Protein AF-W4V879-F1 (afdb_monomer)

Radius of gyration: 14.09 Å; Cα contacts (8 Å, |Δi|>4): 78; chains: 1; bounding box: 41×32×34 Å

Solvent-accessible surface area (backbone atoms only — not comparable to full-atom values): 5850 Å² total; per-residue (Å²): 111,70,68,58,50,53,56,42,40,76,73,73,44,90,75,75,56,61,90,78,49,74,52,63,48,68,60,47,79,45,72,70,96,71,84,72,67,87,61,62,54,80,46,32,43,69,78,86,56,92,88,60,95,78,72,75,70,65,43,78,42,74,48,66,98,53,54,73,67,57,53,49,50,29,68,76,70,71,44,76,78,72,95,62,84,90,123

Foldseek 3Di:
DVVLQVLVVVVPDDRDDLQPDQAADQEDEDEDDDDDCVSHDPRNFDDDDPPDPDDDTYQYHHCYPHDSVQVVVCSVVVDHDDPDDPD

pLDDT: mean 82.42, std 13.35, range [50.12, 98.06]

Structure (mmCIF, N/CA/C/O backbone):
data_AF-W4V879-F1
#
_entry.id   AF-W4V879-F1
#
loop_
_atom_site.group_PDB
_atom_site.id
_atom_site.type_symbol
_atom_site.label_atom_id
_atom_site.label_alt_id
_atom_site.label_comp_id
_atom_site.label_asym_id
_atom_site.label_entity_id
_atom_site.label_seq_id
_atom_site.pdbx_PDB_ins_code
_atom_site.Cartn_x
_atom_site.Cartn_y
_atom_site.Cartn_z
_atom_site.occupancy
_atom_site.B_iso_or_equiv
_atom_site.auth_seq_id
_atom_site.auth_comp_id
_atom_site.auth_asym_id
_atom_site.auth_atom_id
_atom_site.pdbx_PDB_model_num
ATOM 1 N N . MET A 1 1 ? 6.074 8.785 6.313 1.00 83.94 1 MET A N 1
ATOM 2 C CA . MET A 1 1 ? 6.069 7.471 5.627 1.00 83.94 1 MET A CA 1
ATOM 3 C C . MET A 1 1 ? 6.979 6.420 6.265 1.00 83.94 1 MET A C 1
ATOM 5 O O . MET A 1 1 ? 6.573 5.267 6.301 1.00 83.94 1 MET A O 1
ATOM 9 N N . ASP A 1 2 ? 8.146 6.758 6.824 1.00 91.12 2 ASP A N 1
ATOM 10 C CA . ASP A 1 2 ? 9.077 5.736 7.356 1.00 91.12 2 ASP A CA 1
ATOM 11 C C . ASP A 1 2 ? 8.506 4.871 8.488 1.00 91.12 2 ASP A C 1
ATOM 13 O O . ASP A 1 2 ? 8.721 3.662 8.509 1.00 91.12 2 ASP A O 1
ATOM 17 N N . ASN A 1 3 ? 7.716 5.461 9.390 1.00 94.00 3 ASN A N 1
ATOM 18 C CA . ASN A 1 3 ? 7.039 4.706 10.447 1.00 94.00 3 ASN A CA 1
ATOM 19 C C . ASN A 1 3 ? 6.070 3.654 9.870 1.00 94.00 3 ASN A C 1
ATOM 21 O O . ASN A 1 3 ? 6.108 2.497 10.273 1.00 94.00 3 ASN A O 1
ATOM 25 N N . LEU A 1 4 ? 5.278 4.026 8.860 1.00 94.44 4 LEU A N 1
ATOM 26 C CA . LEU A 1 4 ? 4.357 3.116 8.176 1.00 94.44 4 LEU A CA 1
ATOM 27 C C . LEU A 1 4 ? 5.104 1.960 7.493 1.00 94.44 4 LEU A C 1
ATOM 29 O O . LEU A 1 4 ? 4.692 0.810 7.624 1.00 94.44 4 LEU A O 1
ATOM 33 N N . LYS A 1 5 ? 6.233 2.246 6.826 1.00 94.69 5 LYS A N 1
ATOM 34 C CA . LYS A 1 5 ? 7.094 1.211 6.226 1.00 94.69 5 LYS A CA 1
ATOM 35 C C . LYS A 1 5 ? 7.554 0.196 7.280 1.00 94.69 5 LYS A C 1
ATOM 37 O O . LYS A 1 5 ? 7.446 -1.008 7.065 1.00 94.69 5 LYS A O 1
ATOM 42 N N . GLN A 1 6 ? 8.028 0.677 8.431 1.00 96.75 6 GLN A N 1
ATOM 43 C CA . GLN A 1 6 ? 8.482 -0.184 9.528 1.00 96.75 6 GLN A CA 1
ATOM 44 C C . GLN A 1 6 ? 7.346 -1.024 10.116 1.00 96.75 6 GLN A C 1
ATOM 46 O O . GLN A 1 6 ? 7.532 -2.211 10.371 1.00 96.75 6 GLN A O 1
ATOM 51 N N . GLU A 1 7 ? 6.173 -0.433 10.328 1.00 97.50 7 GLU A N 1
ATOM 52 C CA . GLU A 1 7 ? 5.023 -1.144 10.887 1.00 97.50 7 GLU A CA 1
ATOM 53 C C . GLU A 1 7 ? 4.480 -2.220 9.939 1.00 97.50 7 GLU A C 1
ATOM 55 O O . GLU A 1 7 ? 4.168 -3.323 10.386 1.00 97.50 7 GLU A O 1
ATOM 60 N N . LEU A 1 8 ? 4.430 -1.952 8.632 1.00 96.88 8 LEU A N 1
ATOM 61 C CA . LEU A 1 8 ? 4.055 -2.958 7.635 1.00 96.88 8 LEU A CA 1
ATOM 62 C C . LEU A 1 8 ? 5.091 -4.090 7.563 1.00 96.88 8 LEU A C 1
ATOM 64 O O . LEU A 1 8 ? 4.718 -5.263 7.567 1.00 96.88 8 LEU A O 1
ATOM 68 N N . ALA A 1 9 ? 6.387 -3.769 7.602 1.00 97.00 9 ALA A N 1
ATOM 69 C CA . ALA A 1 9 ? 7.439 -4.786 7.638 1.00 97.00 9 ALA A CA 1
ATOM 70 C C . ALA A 1 9 ? 7.318 -5.704 8.871 1.00 97.00 9 ALA A C 1
ATOM 72 O O . ALA A 1 9 ? 7.391 -6.926 8.748 1.00 97.00 9 ALA A O 1
ATOM 73 N N . LYS A 1 10 ? 7.035 -5.143 10.057 1.00 98.06 10 LYS A N 1
ATOM 74 C CA . LYS A 1 10 ? 6.789 -5.923 11.290 1.00 98.06 10 LYS A CA 1
ATOM 75 C C . LYS A 1 10 ? 5.572 -6.851 11.193 1.00 98.06 10 LYS A C 1
ATOM 77 O O . LYS A 1 10 ? 5.518 -7.849 11.905 1.00 98.06 10 LYS A O 1
ATOM 82 N N . ARG A 1 11 ? 4.604 -6.532 10.330 1.00 97.00 11 ARG A N 1
ATOM 83 C CA . ARG A 1 11 ? 3.369 -7.306 10.095 1.00 97.00 11 ARG A CA 1
ATOM 84 C C . ARG A 1 11 ? 3.509 -8.347 8.976 1.00 97.00 11 ARG A C 1
ATOM 86 O O . ARG A 1 11 ? 2.536 -9.026 8.641 1.00 97.00 11 ARG A O 1
ATOM 93 N N . GLY A 1 12 ? 4.717 -8.502 8.429 1.00 96.75 12 GLY A N 1
ATOM 94 C CA . GLY A 1 12 ? 5.054 -9.532 7.446 1.00 96.75 12 GLY A CA 1
ATOM 95 C C . GLY A 1 12 ? 4.894 -9.106 5.988 1.00 96.75 12 GLY A C 1
ATOM 96 O O . GLY A 1 12 ? 4.925 -9.969 5.115 1.00 96.75 12 GLY A O 1
ATOM 97 N N . PHE A 1 13 ? 4.721 -7.812 5.708 1.00 96.62 13 PHE A N 1
ATOM 98 C CA . PHE A 1 13 ? 4.755 -7.299 4.339 1.00 96.62 13 PHE A CA 1
ATOM 99 C C . PHE A 1 13 ? 6.198 -7.070 3.882 1.00 96.62 13 PHE A C 1
ATOM 101 O O . PHE A 1 13 ? 7.015 -6.524 4.626 1.00 96.62 13 PHE A O 1
ATOM 108 N N . GLU A 1 14 ? 6.500 -7.417 2.633 1.00 96.06 14 GLU A N 1
ATOM 109 C CA . GLU A 1 14 ? 7.714 -6.945 1.972 1.00 96.06 14 GLU A CA 1
ATOM 110 C C . GLU A 1 14 ? 7.481 -5.507 1.493 1.00 96.06 14 GLU A C 1
ATOM 112 O O . GLU A 1 14 ? 6.644 -5.250 0.628 1.00 96.06 14 GLU A O 1
ATOM 117 N N . VAL A 1 15 ? 8.185 -4.548 2.098 1.00 95.06 15 VAL A N 1
ATOM 118 C CA . VAL A 1 15 ? 8.045 -3.125 1.773 1.00 95.06 15 VAL A CA 1
ATOM 119 C C . VAL A 1 15 ? 9.234 -2.690 0.934 1.00 95.06 15 VAL A C 1
ATOM 121 O O . VAL A 1 15 ? 10.371 -2.699 1.403 1.00 95.06 15 VAL A O 1
ATOM 124 N N . VAL A 1 16 ? 8.956 -2.279 -0.299 1.00 92.56 16 VAL A N 1
ATOM 125 C CA . VAL A 1 16 ? 9.967 -1.907 -1.291 1.00 92.56 16 VAL A CA 1
ATOM 126 C C . VAL A 1 16 ? 9.823 -0.445 -1.687 1.00 92.56 16 VAL A C 1
ATOM 128 O O . VAL A 1 16 ? 8.735 0.131 -1.611 1.00 92.56 16 VAL A O 1
ATOM 131 N N . ASP A 1 17 ? 10.928 0.170 -2.098 1.00 88.56 17 ASP A N 1
ATOM 132 C CA . ASP A 1 17 ? 10.895 1.514 -2.660 1.00 88.56 17 ASP A CA 1
ATOM 133 C C . ASP A 1 17 ? 10.604 1.444 -4.160 1.00 88.56 17 ASP A C 1
ATOM 135 O O . ASP A 1 17 ? 11.392 0.883 -4.925 1.00 88.56 17 ASP A O 1
ATOM 139 N N . LEU A 1 18 ? 9.469 2.012 -4.572 1.00 83.44 18 LEU A N 1
ATOM 140 C CA . LEU A 1 18 ? 8.979 1.952 -5.946 1.00 83.44 18 LEU A CA 1
ATOM 141 C C . LEU A 1 18 ? 9.960 2.569 -6.955 1.00 83.44 18 LEU A C 1
ATOM 143 O O . LEU A 1 18 ? 10.015 2.111 -8.091 1.00 83.44 18 LEU A O 1
ATOM 147 N N . GLU A 1 19 ? 10.766 3.556 -6.553 1.00 81.06 19 GLU A N 1
ATOM 148 C CA . GLU A 1 19 ? 11.738 4.192 -7.455 1.00 81.06 19 GLU A CA 1
ATOM 149 C C . GLU A 1 19 ? 12.896 3.258 -7.830 1.00 81.06 19 GLU A C 1
ATOM 151 O O . GLU A 1 19 ? 13.522 3.419 -8.877 1.00 81.06 19 GLU A O 1
ATOM 156 N N . THR A 1 20 ? 13.183 2.269 -6.981 1.00 84.56 20 THR A N 1
ATOM 157 C CA . THR A 1 20 ? 14.332 1.362 -7.145 1.00 84.56 20 THR A CA 1
ATOM 158 C C . THR A 1 20 ? 13.924 -0.080 -7.426 1.00 84.56 20 THR A C 1
ATOM 160 O O . THR A 1 20 ? 14.723 -0.869 -7.934 1.00 84.56 20 THR A O 1
ATOM 163 N N . TYR A 1 21 ? 12.680 -0.441 -7.119 1.00 87.50 21 TYR A N 1
ATOM 164 C CA . TYR A 1 21 ? 12.184 -1.799 -7.241 1.00 87.50 21 TYR A CA 1
ATOM 165 C C . TYR A 1 21 ? 11.567 -2.048 -8.616 1.00 87.50 21 TYR A C 1
ATOM 167 O O . TYR A 1 21 ? 10.606 -1.396 -9.015 1.00 87.50 21 TYR A O 1
ATOM 175 N N . ASN A 1 22 ? 12.093 -3.037 -9.339 1.00 84.19 22 ASN A N 1
ATOM 176 C CA . ASN A 1 22 ? 11.747 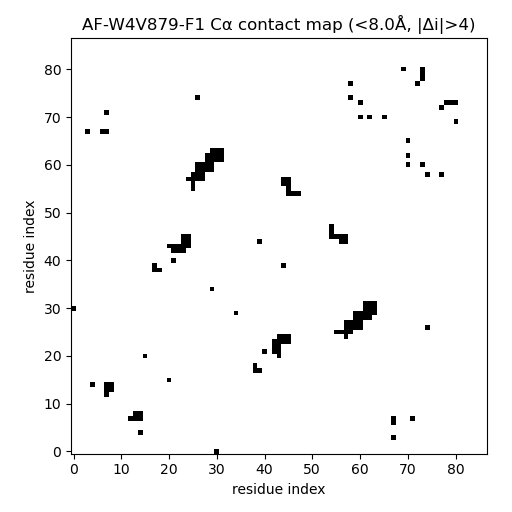-3.295 -10.740 1.00 84.19 22 ASN A CA 1
ATOM 177 C C . ASN A 1 22 ? 11.046 -4.649 -10.957 1.00 84.19 22 ASN A C 1
ATOM 179 O O . ASN A 1 22 ? 11.122 -5.221 -12.044 1.00 84.19 22 ASN A O 1
ATOM 183 N N . TYR A 1 23 ? 10.398 -5.177 -9.918 1.00 85.69 23 TYR A N 1
ATOM 184 C CA . TYR A 1 23 ? 9.615 -6.413 -9.977 1.00 85.69 23 TYR A CA 1
ATOM 185 C C . TYR A 1 23 ? 8.130 -6.135 -9.695 1.00 85.69 23 TYR A C 1
ATOM 187 O O . TYR A 1 23 ? 7.798 -5.048 -9.198 1.00 85.69 23 TYR A O 1
ATOM 195 N N . PRO A 1 24 ? 7.232 -7.089 -10.016 1.00 88.00 24 PRO A N 1
ATOM 196 C CA . PRO A 1 24 ? 5.808 -6.952 -9.745 1.00 88.00 24 PRO A CA 1
ATOM 197 C C . PRO A 1 24 ? 5.525 -6.729 -8.261 1.00 88.00 24 PRO A C 1
A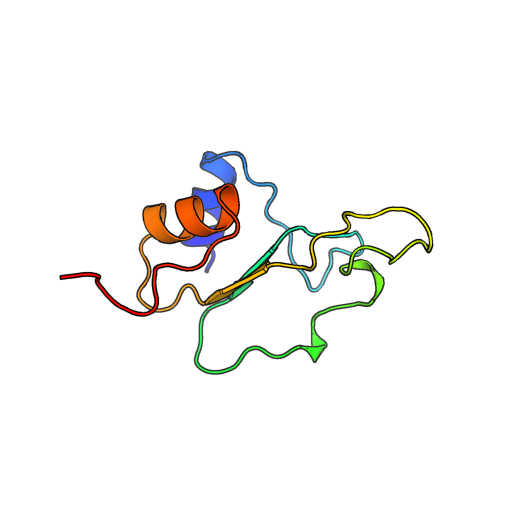TOM 199 O O . PRO A 1 24 ? 6.185 -7.312 -7.405 1.00 88.00 24 PRO A O 1
ATOM 202 N N . ILE A 1 25 ? 4.518 -5.909 -7.976 1.00 89.88 25 ILE A N 1
ATOM 203 C CA . ILE A 1 25 ? 4.052 -5.628 -6.616 1.00 89.88 25 ILE A CA 1
ATOM 204 C C . ILE A 1 25 ? 2.560 -5.919 -6.497 1.00 89.88 25 ILE A C 1
ATOM 206 O O . ILE A 1 25 ? 1.813 -5.847 -7.473 1.00 89.88 25 ILE A O 1
ATOM 210 N N . ASP A 1 26 ? 2.115 -6.202 -5.278 1.00 89.62 26 ASP A N 1
ATOM 211 C CA . ASP A 1 26 ? 0.700 -6.426 -4.991 1.00 89.62 26 ASP A CA 1
ATOM 212 C C . ASP A 1 26 ? -0.073 -5.130 -4.777 1.00 89.62 26 ASP A C 1
ATOM 214 O O . ASP A 1 26 ? -1.231 -5.013 -5.189 1.00 89.62 26 ASP A O 1
ATOM 218 N N . ALA A 1 27 ? 0.558 -4.161 -4.116 1.00 92.38 27 ALA A N 1
ATOM 219 C CA . ALA A 1 27 ? -0.085 -2.932 -3.699 1.00 92.38 27 ALA A CA 1
ATOM 220 C C . ALA A 1 27 ? 0.892 -1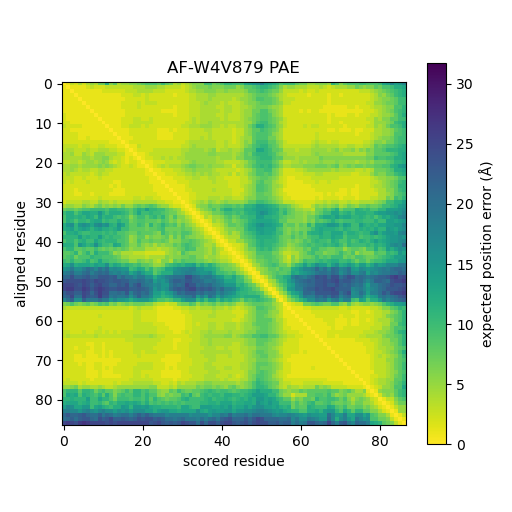.756 -3.636 1.00 92.38 27 ALA A C 1
ATOM 222 O O . ALA A 1 27 ? 2.093 -1.927 -3.438 1.00 92.38 27 ALA A O 1
ATOM 223 N N . ILE A 1 28 ? 0.342 -0.552 -3.756 1.00 92.19 28 ILE A N 1
ATOM 224 C CA . ILE A 1 28 ? 1.028 0.713 -3.524 1.00 92.19 28 ILE A CA 1
ATOM 225 C C . ILE A 1 28 ? 0.292 1.433 -2.409 1.00 92.19 28 ILE A C 1
ATOM 227 O O . ILE A 1 28 ? -0.906 1.691 -2.517 1.00 92.19 28 ILE A O 1
ATOM 231 N N . VAL A 1 29 ? 1.023 1.793 -1.360 1.00 93.12 29 VAL A N 1
ATOM 232 C CA . VAL A 1 29 ? 0.518 2.654 -0.295 1.00 93.12 29 VAL A CA 1
ATOM 233 C C . VAL A 1 29 ? 1.160 4.025 -0.456 1.00 93.12 29 VAL A C 1
ATOM 235 O O . VAL A 1 29 ? 2.384 4.134 -0.495 1.00 93.12 29 VAL A O 1
ATOM 238 N N . TYR A 1 30 ? 0.342 5.065 -0.572 1.00 91.31 30 TYR A N 1
ATOM 239 C CA . TYR A 1 30 ? 0.798 6.443 -0.735 1.00 91.31 30 TYR A CA 1
ATOM 240 C C . TYR A 1 30 ? 0.095 7.367 0.258 1.00 91.31 30 TYR A C 1
ATOM 242 O O . TYR A 1 30 ? -0.956 7.029 0.790 1.00 91.31 30 TYR A O 1
ATOM 250 N N . GLU A 1 31 ? 0.654 8.549 0.494 1.00 88.62 31 GLU A N 1
ATOM 251 C CA . GLU A 1 31 ? 0.033 9.593 1.309 1.00 88.62 31 GLU A CA 1
ATOM 252 C C . GLU A 1 31 ? -0.005 10.896 0.511 1.00 88.62 31 GLU A C 1
ATOM 254 O O . GLU A 1 31 ? 0.989 11.285 -0.100 1.00 88.62 31 GLU A O 1
ATOM 259 N N . GLY A 1 32 ? -1.160 11.563 0.501 1.00 84.00 32 GLY A N 1
ATOM 260 C CA . GLY A 1 32 ? -1.338 12.861 -0.146 1.00 84.00 32 GLY A CA 1
ATOM 261 C C . GLY A 1 32 ? -2.619 12.969 -0.970 1.00 84.00 32 GLY A C 1
ATOM 262 O O . GLY A 1 32 ? -3.433 12.047 -1.043 1.00 84.00 32 GLY A O 1
ATOM 263 N N . ASN A 1 33 ? -2.788 14.132 -1.600 1.00 78.31 33 ASN A N 1
ATOM 264 C CA . ASN A 1 33 ? -4.007 14.487 -2.334 1.00 78.31 33 ASN A CA 1
ATOM 265 C C . ASN A 1 33 ? -4.042 13.940 -3.767 1.00 78.31 33 ASN A C 1
ATOM 267 O O . ASN A 1 33 ? -5.110 13.849 -4.365 1.00 78.31 33 ASN A O 1
ATOM 271 N N . SER A 1 34 ? -2.890 13.584 -4.332 1.00 72.88 34 SER A N 1
ATOM 272 C CA . SER A 1 34 ? -2.791 13.019 -5.674 1.00 72.88 34 SER A CA 1
ATOM 273 C C . SER A 1 34 ? -1.747 11.912 -5.712 1.00 72.88 34 SER A C 1
ATOM 275 O O . SER A 1 34 ? -0.684 12.007 -5.100 1.00 72.88 34 SER A O 1
ATOM 277 N N . PHE A 1 35 ? -2.067 10.844 -6.438 1.00 74.75 35 PHE A N 1
ATOM 278 C CA . PHE A 1 35 ? -1.141 9.756 -6.700 1.00 74.75 35 PHE A CA 1
ATOM 279 C C . PHE A 1 35 ? -0.504 9.955 -8.079 1.00 74.75 35 PHE A C 1
ATOM 281 O O . PHE A 1 35 ? -1.198 9.952 -9.097 1.00 74.75 35 PHE A O 1
ATOM 288 N N . GLN A 1 36 ? 0.815 10.157 -8.123 1.00 71.38 36 GLN A N 1
ATOM 289 C CA . GLN A 1 36 ? 1.542 10.323 -9.382 1.00 71.38 36 GLN A CA 1
ATOM 290 C C . GLN A 1 36 ? 1.907 8.958 -9.975 1.00 71.38 36 GLN A C 1
ATOM 292 O O . GLN A 1 36 ? 2.900 8.344 -9.586 1.00 71.38 36 GLN A O 1
ATOM 297 N N . ILE A 1 37 ? 1.122 8.523 -10.964 1.00 68.62 37 ILE A N 1
ATOM 298 C CA . ILE A 1 37 ? 1.289 7.248 -11.687 1.00 68.62 37 ILE A CA 1
ATOM 299 C C . ILE A 1 37 ? 2.655 7.142 -12.387 1.00 68.62 37 ILE A C 1
ATOM 301 O O . ILE A 1 37 ? 3.121 6.036 -12.638 1.00 68.62 37 ILE A O 1
ATOM 305 N N . SER A 1 38 ? 3.326 8.264 -12.667 1.00 67.00 38 SER A N 1
ATOM 306 C CA . SER A 1 38 ? 4.638 8.302 -13.331 1.00 67.00 38 SER A CA 1
ATOM 307 C C . SER A 1 38 ? 5.734 7.508 -12.616 1.00 67.00 38 SER A C 1
ATOM 309 O O . SER A 1 38 ? 6.698 7.118 -13.264 1.00 67.00 38 SER A O 1
ATOM 311 N N . HIS A 1 39 ? 5.588 7.247 -11.314 1.00 66.25 39 HIS A N 1
ATOM 312 C CA . HIS A 1 39 ? 6.536 6.439 -10.541 1.00 66.25 39 HIS A CA 1
ATOM 313 C C . HIS A 1 39 ? 6.331 4.928 -10.725 1.00 66.25 39 HIS A C 1
ATOM 315 O O . HIS A 1 39 ? 7.175 4.144 -10.314 1.00 66.25 39 HIS A O 1
ATOM 321 N N . ILE A 1 40 ? 5.225 4.496 -11.338 1.00 71.50 40 ILE A N 1
ATOM 322 C CA . ILE A 1 40 ? 4.959 3.082 -11.594 1.00 71.50 40 ILE A CA 1
ATOM 323 C C . ILE A 1 40 ? 5.602 2.682 -12.922 1.00 71.50 40 ILE A C 1
ATOM 325 O O . ILE A 1 40 ? 5.164 3.104 -13.995 1.00 71.50 40 ILE A O 1
ATOM 329 N N . SER A 1 41 ? 6.594 1.794 -12.868 1.00 74.25 41 SER A N 1
ATOM 330 C CA . SER A 1 41 ? 7.146 1.180 -14.075 1.00 74.25 41 SER A CA 1
ATOM 331 C C . SER A 1 41 ? 6.247 0.047 -14.590 1.00 74.25 41 SER A C 1
ATOM 333 O O . SER A 1 41 ? 5.517 -0.599 -13.833 1.00 74.25 41 SER A O 1
ATOM 335 N N . ARG A 1 42 ? 6.347 -0.277 -15.889 1.00 70.81 42 ARG A N 1
ATOM 336 C CA . ARG A 1 42 ? 5.670 -1.451 -16.479 1.00 70.81 42 ARG A CA 1
ATOM 337 C C . ARG A 1 42 ? 5.992 -2.759 -15.753 1.00 70.81 42 ARG A C 1
ATOM 339 O O . ARG A 1 42 ? 5.170 -3.666 -15.778 1.00 70.81 42 ARG A O 1
ATOM 346 N N . ASN A 1 43 ? 7.164 -2.852 -15.130 1.00 77.00 43 ASN A N 1
ATOM 347 C CA . ASN A 1 43 ? 7.620 -4.067 -14.463 1.00 77.00 43 ASN A CA 1
ATOM 348 C C . ASN A 1 43 ? 7.001 -4.241 -13.070 1.00 77.00 43 ASN A C 1
ATOM 350 O O . ASN A 1 43 ? 6.992 -5.352 -12.554 1.00 77.00 43 ASN A O 1
ATOM 354 N N . ASN A 1 44 ? 6.439 -3.175 -12.487 1.00 77.44 44 ASN A N 1
ATOM 355 C CA . ASN A 1 44 ? 5.694 -3.245 -11.227 1.00 77.44 44 ASN A CA 1
ATOM 356 C C . ASN A 1 44 ? 4.259 -3.751 -11.414 1.00 77.44 44 ASN A C 1
ATOM 358 O O . ASN A 1 44 ? 3.611 -4.149 -10.450 1.00 77.44 44 ASN A O 1
ATOM 362 N N . MET A 1 45 ? 3.765 -3.757 -12.652 1.00 79.12 45 MET A N 1
ATOM 363 C CA . MET A 1 45 ? 2.448 -4.278 -12.986 1.00 79.12 45 MET A CA 1
ATOM 364 C C . MET A 1 45 ? 2.544 -5.773 -13.317 1.00 79.12 45 MET A C 1
ATOM 366 O O . MET A 1 45 ? 3.389 -6.163 -14.128 1.00 79.12 45 MET A O 1
ATOM 370 N N . PRO A 1 46 ? 1.669 -6.625 -12.755 1.00 72.50 46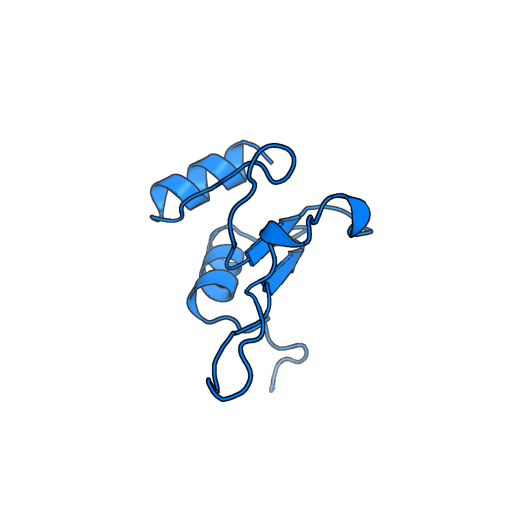 PRO A N 1
ATOM 371 C CA . PRO A 1 46 ? 1.579 -8.020 -13.166 1.00 72.50 46 PRO A CA 1
ATOM 372 C C . PRO A 1 46 ? 1.309 -8.108 -14.674 1.00 72.50 46 PRO A C 1
ATOM 374 O O . PRO A 1 46 ? 0.387 -7.469 -15.189 1.00 72.50 46 PRO A O 1
ATOM 377 N N . GLN A 1 47 ? 2.101 -8.893 -15.409 1.00 67.44 47 GLN A N 1
ATOM 378 C CA . GLN A 1 47 ? 1.889 -9.056 -16.848 1.00 67.44 47 GLN A CA 1
ATOM 379 C C . GLN A 1 47 ? 0.580 -9.804 -17.104 1.00 67.44 47 GLN A C 1
ATOM 381 O O . GLN A 1 47 ? 0.404 -10.920 -16.630 1.00 67.44 47 GLN A O 1
ATOM 386 N N . MET A 1 48 ? -0.341 -9.231 -17.881 1.00 60.81 48 MET A N 1
ATOM 387 C CA . MET A 1 48 ? -1.530 -9.961 -18.328 1.00 60.81 48 MET A CA 1
ATOM 388 C C . MET A 1 48 ? -1.124 -11.035 -19.345 1.00 60.81 48 MET A C 1
ATOM 390 O O . MET A 1 48 ? -0.919 -10.742 -20.522 1.00 60.81 48 MET A O 1
ATOM 394 N N . THR A 1 49 ? -1.013 -12.286 -18.907 1.00 60.34 49 THR A N 1
ATOM 395 C CA . THR A 1 49 ? -0.855 -13.438 -19.799 1.00 60.34 49 THR A CA 1
ATOM 396 C C . THR A 1 49 ? -2.239 -13.885 -20.277 1.00 60.34 49 THR A C 1
ATOM 398 O O . THR A 1 49 ? -3.124 -14.226 -19.489 1.00 60.34 49 THR A O 1
ATOM 401 N N . SER A 1 50 ? -2.468 -13.846 -21.594 1.00 52.94 50 SER A N 1
ATOM 402 C CA . SER A 1 50 ? -3.730 -14.309 -22.187 1.00 52.94 50 SER A CA 1
ATOM 403 C C . SER A 1 50 ? -3.949 -15.786 -21.835 1.00 52.94 50 SER A C 1
ATOM 405 O O . SER A 1 50 ? -3.113 -16.625 -22.158 1.00 52.94 50 SER A O 1
ATOM 407 N N . GLY A 1 51 ? -5.048 -16.100 -21.143 1.00 59.69 51 GLY A N 1
ATOM 408 C CA . GLY A 1 51 ? -5.411 -17.468 -20.746 1.00 59.69 51 GLY A CA 1
ATOM 409 C C . GLY A 1 51 ? -5.319 -17.772 -19.246 1.00 59.69 51 GLY A C 1
ATOM 410 O O . GLY A 1 51 ? -5.945 -18.732 -18.800 1.00 59.69 51 GLY A O 1
ATOM 411 N N . GLN A 1 52 ? -4.643 -16.944 -18.441 1.00 57.16 52 GLN A N 1
ATOM 412 C CA . GLN A 1 52 ? -4.653 -17.070 -16.978 1.00 57.16 52 GLN A CA 1
ATOM 413 C C . GLN A 1 52 ? -5.633 -16.062 -16.368 1.00 57.16 52 GLN A C 1
ATOM 415 O O . GLN A 1 52 ? -5.339 -14.880 -16.1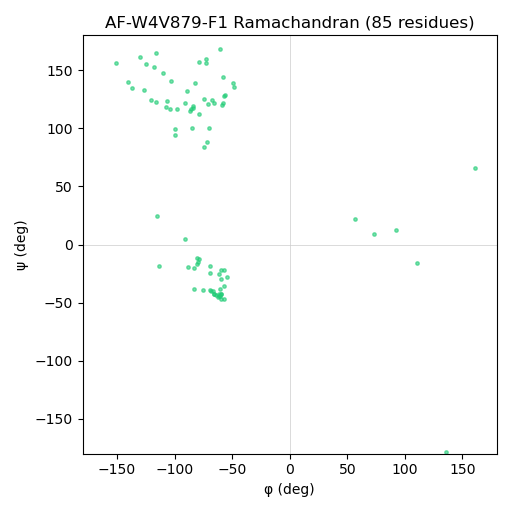99 1.00 57.16 52 GLN A O 1
ATOM 420 N N . ARG A 1 53 ? -6.841 -16.527 -16.030 1.00 51.56 53 ARG A N 1
ATOM 421 C CA . ARG A 1 53 ? -7.773 -15.753 -15.199 1.00 51.56 53 ARG A CA 1
ATOM 422 C C . ARG A 1 53 ? -7.259 -15.729 -13.756 1.00 51.56 53 ARG A C 1
ATOM 424 O O . ARG A 1 53 ? -7.623 -16.622 -13.004 1.00 51.56 53 ARG A O 1
ATOM 431 N N . ALA A 1 54 ? -6.415 -14.751 -13.414 1.00 52.50 54 ALA A N 1
ATOM 432 C CA . ALA A 1 54 ? -6.296 -14.103 -12.092 1.00 52.50 54 ALA A CA 1
ATOM 433 C C . ALA A 1 54 ? -4.939 -13.386 -11.939 1.00 52.50 54 ALA A C 1
ATOM 435 O O . ALA A 1 54 ? -4.132 -13.761 -11.099 1.00 52.50 54 ALA A O 1
ATOM 436 N N . ASN A 1 55 ? -4.688 -12.329 -12.713 1.00 56.06 55 ASN A N 1
ATOM 437 C CA . ASN A 1 55 ? -3.702 -11.333 -12.293 1.00 56.06 55 ASN A CA 1
ATOM 438 C C . ASN A 1 55 ? -4.482 -10.163 -11.705 1.00 56.06 55 ASN A C 1
ATOM 440 O O . ASN A 1 55 ? -4.999 -9.317 -12.434 1.00 56.06 55 ASN A O 1
ATOM 444 N N . TYR A 1 56 ? -4.658 -10.185 -10.381 1.00 63.84 56 TYR A N 1
ATOM 445 C CA . TYR A 1 56 ? -5.199 -9.045 -9.650 1.00 63.84 56 TYR A CA 1
ATOM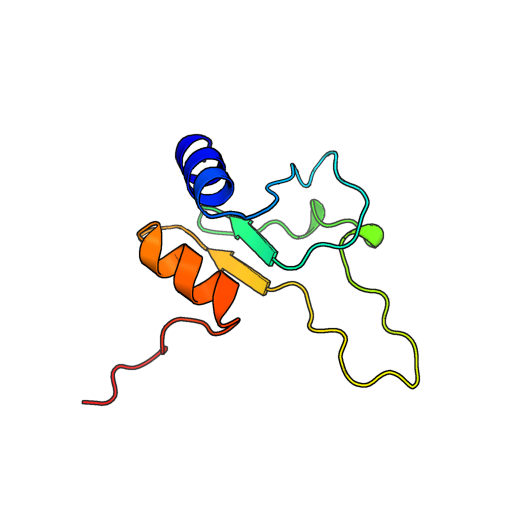 446 C C . TYR A 1 56 ? -4.297 -7.842 -9.940 1.00 63.84 56 TYR A C 1
ATOM 448 O O . TYR A 1 56 ? -3.078 -7.945 -9.826 1.00 63.84 56 TYR A O 1
ATOM 456 N N . GLY A 1 57 ? -4.880 -6.722 -10.373 1.00 78.69 57 GLY A N 1
ATOM 457 C CA . GLY A 1 57 ? -4.124 -5.487 -10.574 1.00 78.69 57 GLY A CA 1
ATOM 458 C C . GLY A 1 57 ? -3.481 -5.001 -9.272 1.00 78.69 57 GLY A C 1
ATOM 459 O O . GLY A 1 57 ? -3.807 -5.474 -8.179 1.00 78.69 57 GLY A O 1
ATOM 460 N N . VAL A 1 58 ? -2.583 -4.025 -9.384 1.00 86.50 58 VAL A N 1
ATOM 461 C CA . VAL A 1 58 ? -1.953 -3.403 -8.214 1.00 86.50 58 VAL A CA 1
ATOM 462 C C . VAL A 1 58 ? -3.013 -2.643 -7.414 1.00 86.50 58 VAL A C 1
ATOM 464 O O . VAL A 1 58 ? -3.674 -1.750 -7.946 1.00 86.50 58 VAL A O 1
ATOM 467 N N . LEU A 1 59 ? -3.187 -2.997 -6.139 1.00 90.12 59 LEU A N 1
ATOM 468 C CA . LEU A 1 59 ? -4.091 -2.290 -5.230 1.00 90.12 59 LEU A CA 1
ATOM 469 C C . LEU A 1 59 ? -3.464 -0.952 -4.829 1.00 90.12 59 LEU A C 1
ATOM 471 O O . LEU A 1 59 ? -2.355 -0.928 -4.310 1.00 90.12 59 LEU A O 1
ATOM 475 N N . ILE A 1 60 ? -4.162 0.165 -5.020 1.00 90.38 60 ILE A N 1
ATOM 476 C CA . ILE A 1 60 ? -3.638 1.490 -4.659 1.00 90.38 60 ILE A CA 1
ATOM 477 C C . ILE A 1 60 ? -4.367 1.997 -3.411 1.00 90.38 60 ILE A C 1
ATOM 479 O O . ILE A 1 60 ? -5.579 2.203 -3.438 1.00 90.38 60 ILE A O 1
ATOM 483 N N . VAL A 1 61 ? -3.638 2.215 -2.319 1.00 91.94 61 VAL A N 1
ATOM 484 C CA . VAL A 1 61 ? -4.170 2.625 -1.013 1.00 91.94 61 VAL A CA 1
ATOM 485 C C . VAL A 1 61 ? -3.648 4.011 -0.649 1.00 91.94 61 VAL A C 1
ATOM 487 O O . VAL A 1 61 ? -2.442 4.213 -0.534 1.00 91.94 61 VAL A O 1
ATOM 490 N N . ASN A 1 62 ? -4.557 4.959 -0.410 1.00 92.12 62 ASN A N 1
ATOM 491 C CA . ASN A 1 62 ? -4.207 6.223 0.235 1.00 92.12 62 ASN A CA 1
ATOM 492 C C . ASN A 1 62 ? -4.208 6.034 1.759 1.00 92.12 62 ASN A C 1
ATOM 494 O O . ASN A 1 62 ? -5.248 5.723 2.340 1.00 92.12 62 ASN A O 1
ATOM 498 N N . ALA A 1 63 ? -3.056 6.224 2.393 1.00 93.69 63 ALA A N 1
ATOM 499 C CA . ALA A 1 63 ? -2.863 6.122 3.835 1.00 93.69 63 ALA A CA 1
ATOM 500 C C . ALA A 1 63 ? -3.348 7.361 4.604 1.00 93.69 63 ALA A C 1
ATOM 502 O O . ALA A 1 63 ? -3.448 7.306 5.829 1.00 93.69 63 ALA A O 1
ATOM 503 N N . PHE A 1 64 ? -3.650 8.473 3.923 1.00 92.00 64 PHE A N 1
ATOM 504 C CA . PHE A 1 64 ? -4.055 9.710 4.587 1.00 92.00 64 PHE A CA 1
ATOM 505 C C . PHE A 1 64 ? -5.300 9.492 5.462 1.00 92.00 64 PHE A C 1
ATOM 507 O O . PHE A 1 64 ? -6.352 9.064 4.982 1.00 92.00 64 PHE A O 1
ATOM 514 N N . GLY A 1 65 ? -5.164 9.784 6.758 1.00 91.00 65 GLY A N 1
ATOM 515 C CA . GLY A 1 65 ? -6.229 9.623 7.751 1.00 91.00 65 GLY A CA 1
ATOM 516 C C . GLY A 1 65 ? -6.542 8.177 8.154 1.00 91.00 65 GLY A C 1
ATOM 517 O O . GLY A 1 65 ? -7.529 7.974 8.853 1.00 91.00 65 GLY A O 1
ATOM 518 N N . LYS A 1 66 ? -5.742 7.183 7.736 1.00 92.19 66 LYS A N 1
ATOM 519 C CA . LYS A 1 66 ? -5.938 5.766 8.086 1.00 92.19 66 LYS A CA 1
ATOM 520 C C . LYS A 1 66 ? -4.962 5.305 9.159 1.00 92.19 66 LYS A C 1
ATOM 522 O O . LYS A 1 66 ? -3.780 5.647 9.137 1.00 92.19 66 LYS A O 1
ATOM 527 N N . SER A 1 67 ? -5.443 4.480 10.078 1.00 95.00 67 SER A N 1
ATOM 528 C CA . SER A 1 67 ? -4.599 3.745 11.014 1.00 95.00 67 SER A CA 1
ATOM 529 C C . SER A 1 67 ? -3.848 2.607 10.317 1.00 95.00 67 SER A C 1
ATOM 531 O O . SER A 1 67 ? -4.258 2.094 9.275 1.00 95.00 67 SER A O 1
ATOM 533 N N . ILE A 1 68 ? -2.759 2.149 10.938 1.00 96.06 68 ILE A N 1
ATOM 534 C CA . ILE A 1 68 ? -2.007 0.984 10.456 1.00 96.06 68 ILE A CA 1
ATOM 535 C C . ILE A 1 68 ? -2.879 -0.276 10.334 1.00 96.06 68 ILE A C 1
ATOM 537 O O . ILE A 1 68 ? -2.691 -1.054 9.405 1.00 96.06 68 ILE A O 1
ATOM 541 N N . ASN A 1 69 ? -3.844 -0.465 11.239 1.00 95.62 69 ASN A N 1
ATOM 542 C CA . ASN A 1 69 ? -4.726 -1.631 11.220 1.00 95.62 69 ASN A CA 1
ATOM 543 C C . ASN A 1 69 ? -5.694 -1.584 10.029 1.00 95.62 69 ASN A C 1
ATOM 545 O O . ASN A 1 69 ? -5.912 -2.608 9.394 1.00 95.62 69 ASN A O 1
ATOM 549 N N . GLU A 1 70 ? -6.222 -0.406 9.685 1.00 94.25 70 GLU A N 1
ATOM 550 C CA . GLU A 1 70 ? -7.055 -0.235 8.486 1.00 94.25 70 GLU A CA 1
ATOM 551 C C . GLU A 1 70 ? -6.248 -0.476 7.208 1.00 94.25 70 GLU A C 1
ATOM 553 O O . GLU A 1 70 ? -6.716 -1.157 6.302 1.00 94.25 70 GLU A O 1
ATOM 558 N N . ILE A 1 71 ? -5.016 0.039 7.137 1.00 95.31 71 ILE A N 1
ATOM 559 C CA . ILE A 1 71 ? -4.136 -0.195 5.983 1.00 95.31 71 ILE A CA 1
ATOM 560 C C . ILE A 1 71 ? -3.828 -1.691 5.849 1.00 95.31 71 ILE A C 1
ATOM 562 O O . ILE A 1 71 ? -3.909 -2.232 4.749 1.00 95.31 71 ILE A O 1
ATOM 566 N N . GLU A 1 72 ? -3.506 -2.377 6.947 1.00 95.62 72 GLU A N 1
ATOM 567 C CA . GLU A 1 72 ? -3.276 -3.824 6.938 1.00 95.62 72 GLU A CA 1
ATOM 568 C C . GLU A 1 72 ? -4.506 -4.600 6.453 1.00 95.62 72 GLU A C 1
ATOM 570 O O . GLU A 1 72 ? -4.365 -5.481 5.604 1.00 95.62 72 GLU A O 1
ATOM 575 N N . ASP A 1 73 ? -5.694 -4.272 6.959 1.00 94.19 73 ASP A N 1
ATOM 576 C CA . ASP A 1 73 ? -6.934 -4.940 6.568 1.00 94.19 73 ASP A CA 1
ATOM 577 C C . ASP A 1 73 ? -7.206 -4.775 5.065 1.00 94.19 73 ASP A C 1
ATOM 579 O O . ASP A 1 73 ? -7.449 -5.758 4.360 1.00 94.19 73 ASP A O 1
ATOM 583 N N . MET A 1 74 ? -7.029 -3.560 4.536 1.00 94.00 74 MET A N 1
ATOM 584 C CA . MET A 1 74 ? -7.153 -3.284 3.101 1.00 94.00 74 MET A CA 1
ATOM 585 C C . MET A 1 74 ? -6.155 -4.099 2.266 1.00 94.00 74 MET A C 1
ATOM 587 O O . MET A 1 74 ? -6.515 -4.647 1.223 1.00 94.00 74 MET A O 1
ATOM 591 N N . LEU A 1 75 ? -4.901 -4.208 2.716 1.00 93.94 75 LEU A N 1
ATOM 592 C CA . LEU A 1 75 ? -3.863 -4.963 2.008 1.00 93.94 75 LEU A CA 1
ATOM 593 C C . LEU A 1 75 ? -4.129 -6.476 2.024 1.00 93.94 75 LEU A C 1
ATOM 595 O O . LEU A 1 75 ? -3.916 -7.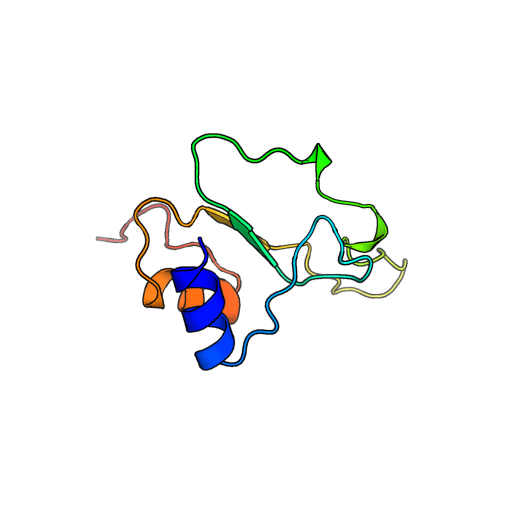140 1.010 1.00 93.94 75 LEU A O 1
ATOM 599 N N . ARG A 1 76 ? -4.603 -7.029 3.148 1.00 91.69 76 ARG A N 1
ATOM 600 C CA . ARG A 1 76 ? -4.862 -8.473 3.292 1.00 91.69 76 ARG A CA 1
ATOM 601 C C . ARG A 1 76 ? -6.130 -8.920 2.578 1.00 91.69 76 ARG A C 1
ATOM 603 O O . ARG A 1 76 ? -6.151 -10.000 1.995 1.00 91.69 76 ARG A O 1
ATOM 610 N N . THR A 1 77 ? -7.182 -8.110 2.634 1.00 89.94 77 THR A N 1
ATOM 611 C CA . THR A 1 77 ? -8.485 -8.453 2.049 1.00 89.94 77 THR A CA 1
ATOM 612 C C . THR A 1 77 ? -8.602 -8.037 0.584 1.00 89.94 77 THR A C 1
ATOM 614 O O . THR A 1 77 ? -9.441 -8.570 -0.138 1.00 89.94 77 THR A O 1
ATOM 617 N N . ARG A 1 78 ? -7.751 -7.105 0.134 1.00 85.75 78 ARG A N 1
ATOM 618 C CA . ARG A 1 78 ? -7.825 -6.432 -1.172 1.00 85.75 78 ARG A CA 1
ATOM 619 C C . ARG A 1 78 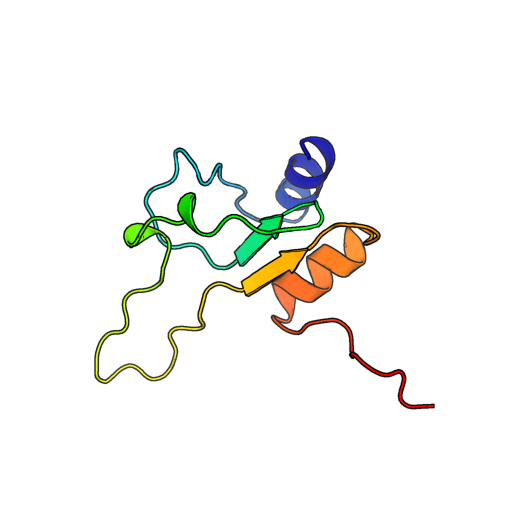? -9.152 -5.707 -1.426 1.00 85.75 78 ARG A C 1
ATOM 621 O O . ARG A 1 78 ? -9.477 -5.426 -2.580 1.00 85.75 78 ARG A O 1
ATOM 628 N N . TYR A 1 79 ? -9.891 -5.360 -0.373 1.00 81.94 79 TYR A N 1
ATOM 629 C CA . TYR A 1 79 ? -11.061 -4.491 -0.458 1.00 81.94 79 TYR A CA 1
ATOM 630 C C . TYR A 1 79 ? -10.765 -3.141 0.191 1.00 81.94 79 TYR A C 1
ATOM 632 O O . TYR A 1 79 ? -9.998 -3.030 1.145 1.00 81.94 79 TYR A O 1
ATOM 640 N N . TYR A 1 80 ? -11.382 -2.092 -0.345 1.00 75.81 80 TYR A N 1
ATOM 641 C CA . TYR A 1 80 ? -11.431 -0.815 0.354 1.00 75.81 80 TYR A CA 1
ATOM 642 C C . TYR A 1 80 ? -12.402 -0.921 1.530 1.00 75.81 80 TYR A C 1
ATOM 644 O O . TYR A 1 80 ? -13.348 -1.713 1.480 1.00 75.81 80 TYR A O 1
ATOM 652 N N . SER A 1 81 ? -12.217 -0.072 2.545 1.00 68.19 81 SER A N 1
ATOM 653 C CA . SER A 1 81 ? -13.290 0.199 3.502 1.00 68.19 81 SER A CA 1
ATOM 654 C C . SER A 1 81 ? -14.576 0.526 2.726 1.00 68.19 81 SER A C 1
ATOM 656 O O . SER A 1 81 ? -14.486 1.235 1.713 1.00 68.19 81 SER A O 1
ATOM 658 N N . PRO A 1 82 ? -15.749 0.036 3.158 1.00 72.62 82 PRO A N 1
ATOM 659 C CA . PRO A 1 82 ? -17.012 0.360 2.512 1.00 72.62 82 PRO A CA 1
ATOM 660 C C . PRO A 1 82 ? -17.142 1.868 2.282 1.00 72.62 82 PRO A C 1
ATOM 662 O O . PRO A 1 82 ? -16.826 2.669 3.157 1.00 72.62 82 PRO A O 1
ATOM 665 N N . LEU A 1 83 ? -17.595 2.260 1.089 1.00 70.19 83 LEU A N 1
ATOM 666 C CA . LEU A 1 83 ? -17.866 3.672 0.789 1.00 70.19 83 LEU A CA 1
ATOM 667 C C . LEU A 1 83 ? -19.084 4.200 1.559 1.00 70.19 83 LEU A C 1
ATOM 669 O O . LEU A 1 83 ? -19.255 5.410 1.680 1.00 70.19 83 LEU A O 1
ATOM 673 N N . PHE A 1 84 ? -19.920 3.292 2.061 1.00 78.19 84 PHE A N 1
ATOM 674 C CA . PHE A 1 84 ? -21.122 3.590 2.819 1.00 78.19 84 PHE A CA 1
ATOM 675 C C . PHE A 1 84 ? -21.208 2.639 4.007 1.00 78.19 84 PHE A C 1
ATOM 677 O O . PHE A 1 84 ? -21.039 1.427 3.839 1.00 78.19 84 PHE A O 1
ATOM 684 N N . ASP A 1 85 ? -21.527 3.183 5.176 1.00 68.50 85 ASP A N 1
ATOM 685 C CA . ASP A 1 85 ? -21.972 2.378 6.304 1.00 68.50 85 ASP A CA 1
ATOM 686 C C . ASP A 1 85 ? -23.382 1.863 5.992 1.00 68.50 85 ASP A C 1
ATOM 688 O O . ASP A 1 85 ? -24.306 2.645 5.744 1.00 68.50 85 ASP A O 1
ATOM 692 N N . LEU A 1 86 ? -23.549 0.540 5.965 1.00 57.88 86 LEU A N 1
ATOM 693 C CA . LEU A 1 86 ? -24.868 -0.087 5.948 1.00 57.88 86 LEU A CA 1
ATOM 694 C C . LEU A 1 86 ? -25.451 0.037 7.362 1.00 57.88 86 LEU A C 1
ATOM 696 O O . LEU A 1 86 ? -25.278 -0.863 8.181 1.00 57.88 86 LEU A O 1
ATOM 700 N N . ASN A 1 87 ? -26.066 1.185 7.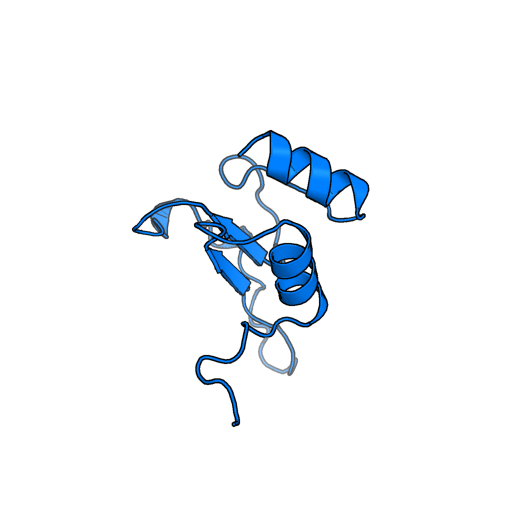650 1.00 50.12 87 ASN A N 1
ATOM 701 C CA . ASN A 1 87 ? -26.968 1.345 8.793 1.00 50.12 87 ASN A CA 1
ATOM 702 C C . ASN A 1 87 ? -28.306 0.653 8.522 1.00 50.12 87 ASN A C 1
ATOM 704 O O . ASN A 1 87 ? -28.817 0.796 7.385 1.00 50.12 87 ASN A O 1
#

Organism: NCBI:txid1294263

Secondary structure (DSSP, 8-state):
-HHHHHHHHHTT-----TTT--S--SEEEE-SS---GGG--GGGSPP--TT-S--PPPEEEE-TT--HHHHHHHHHH--PPPSS---

Sequence (87 aa):
MDNLKQELAKRGFEVVDLETYNYPIDAIVYEGNSFQISHISRNNMPQMTSGQRANYGVLIVNAFGKSINEIEDMLRTRYYSPLFDLN

InterPro domains:
  IPR005370 Uncharacterised protein family UPF0180 [PF03698] (2-78)

Mean predicted aligned error: 6.85 Å